Protein AF-A0A522LTZ9-F1 (afdb_monomer_lite)

Secondary structure (DSSP, 8-state):
-------TTB----HHHHHHHHHTT---TT--BHHHHHHHHHHHHHHHHHH-HHHHHHHHHHHHHH-TT-PPPHHHH---

pLDDT: mean 80.61, std 15.69, range [37.5, 95.75]

Radius of gyration: 17.43 Å; chains: 1; bounding box: 39×27×56 Å

Sequence (80 aa):
MLKDTSNPECIRFTRDEIEKAATYGLDLRAVKSRADLAAAEADLIVRIGEKKPEVVEALVREIAKGNPKYKLPPKLSTVR

Structure (mmCIF, N/CA/C/O backbone):
data_AF-A0A522LTZ9-F1
#
_entry.id   AF-A0A522LTZ9-F1
#
loop_
_atom_site.group_PDB
_atom_site.id
_atom_site.type_symbol
_atom_site.label_atom_id
_atom_site.label_alt_id
_atom_site.label_comp_id
_atom_site.label_asym_id
_atom_site.label_entity_id
_atom_site.label_seq_id
_atom_site.pdbx_PDB_ins_code
_atom_site.Cartn_x
_atom_site.Cartn_y
_atom_site.Cartn_z
_atom_site.occupancy
_atom_site.B_iso_or_equiv
_atom_site.auth_seq_id
_atom_site.auth_comp_id
_atom_site.auth_asym_id
_atom_site.auth_atom_id
_atom_site.pdbx_PDB_model_num
ATOM 1 N N . MET A 1 1 ? 13.759 -0.493 -38.813 1.00 37.50 1 MET A N 1
ATOM 2 C CA . MET A 1 1 ? 13.955 0.320 -37.595 1.00 37.50 1 MET A CA 1
ATOM 3 C C . MET A 1 1 ? 13.190 -0.357 -36.472 1.00 37.50 1 MET A C 1
ATOM 5 O O . MET A 1 1 ? 11.965 -0.364 -36.513 1.00 37.50 1 MET A O 1
ATOM 9 N N . LEU A 1 2 ? 13.894 -1.027 -35.555 1.00 39.25 2 LEU A N 1
ATOM 10 C CA . LEU A 1 2 ? 13.282 -1.570 -34.343 1.00 39.25 2 LEU A CA 1
ATOM 11 C C . LEU A 1 2 ? 12.806 -0.377 -33.516 1.00 39.25 2 LEU A C 1
ATOM 13 O O . LEU A 1 2 ? 13.609 0.480 -33.156 1.00 39.25 2 LEU A O 1
ATOM 17 N N . LYS A 1 3 ? 11.495 -0.270 -33.294 1.00 39.34 3 LYS A N 1
ATOM 18 C CA . LYS A 1 3 ? 10.973 0.665 -32.304 1.00 39.34 3 LYS A CA 1
ATOM 19 C C . LYS A 1 3 ? 11.433 0.127 -30.957 1.00 39.34 3 LYS A C 1
ATOM 21 O O . LYS A 1 3 ? 10.935 -0.910 -30.532 1.00 39.34 3 LYS A O 1
ATOM 26 N N . ASP A 1 4 ? 12.391 0.800 -30.331 1.00 44.94 4 ASP A N 1
ATOM 27 C CA . ASP A 1 4 ? 12.644 0.638 -28.906 1.00 44.94 4 ASP A CA 1
ATOM 28 C C . ASP A 1 4 ? 11.334 0.950 -28.178 1.00 44.94 4 ASP A C 1
ATOM 30 O O . ASP A 1 4 ? 10.976 2.104 -27.946 1.00 44.94 4 ASP A O 1
ATOM 34 N N . THR A 1 5 ? 10.574 -0.090 -27.846 1.00 46.50 5 THR A N 1
ATOM 35 C CA . THR A 1 5 ? 9.458 -0.020 -26.904 1.00 46.50 5 THR A CA 1
ATOM 36 C C . THR A 1 5 ? 10.035 0.000 -25.495 1.00 46.50 5 THR A C 1
ATOM 38 O O . THR A 1 5 ? 9.749 -0.873 -24.676 1.00 46.50 5 THR A O 1
ATOM 41 N N . SER A 1 6 ? 10.887 0.986 -25.211 1.00 50.12 6 SER A N 1
ATOM 42 C CA . SER A 1 6 ? 11.175 1.374 -23.837 1.00 50.12 6 SER A CA 1
ATOM 43 C C . SER A 1 6 ? 9.871 1.931 -23.284 1.00 50.12 6 SER A C 1
ATOM 45 O O . SER A 1 6 ? 9.554 3.100 -23.477 1.00 50.12 6 SER A O 1
ATOM 47 N N . ASN A 1 7 ? 9.054 1.045 -22.716 1.00 53.91 7 ASN A N 1
ATOM 48 C CA . ASN A 1 7 ? 7.788 1.382 -22.091 1.00 53.91 7 ASN A CA 1
ATOM 49 C C . ASN A 1 7 ? 8.053 2.475 -21.035 1.00 53.91 7 ASN A C 1
ATOM 51 O O . ASN A 1 7 ? 8.752 2.188 -20.058 1.00 53.91 7 ASN A O 1
ATOM 55 N N . PRO A 1 8 ? 7.553 3.712 -21.211 1.00 53.72 8 PRO A N 1
ATOM 56 C CA . PRO A 1 8 ? 7.846 4.828 -20.305 1.00 53.72 8 PRO A CA 1
ATOM 57 C C . PRO A 1 8 ? 7.271 4.635 -18.888 1.00 53.72 8 PRO A C 1
ATOM 59 O O . PRO A 1 8 ? 7.561 5.421 -17.993 1.00 53.72 8 PRO A O 1
ATOM 62 N N . GLU A 1 9 ? 6.494 3.571 -18.670 1.00 64.44 9 GLU A N 1
ATOM 63 C CA . GLU A 1 9 ? 5.872 3.192 -17.396 1.00 64.44 9 GLU A CA 1
ATOM 64 C C . GLU A 1 9 ? 6.725 2.236 -16.538 1.00 64.44 9 GLU A C 1
ATOM 66 O O . GLU A 1 9 ? 6.304 1.852 -15.444 1.00 64.44 9 GLU A O 1
ATOM 71 N N . CYS A 1 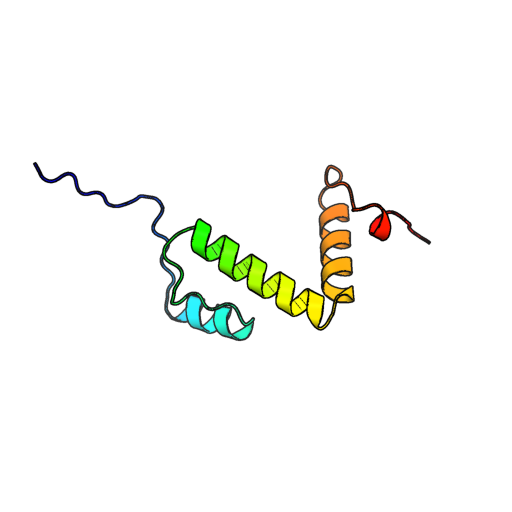10 ? 7.905 1.817 -17.016 1.00 68.75 10 CYS A N 1
ATOM 72 C CA . CYS A 1 10 ? 8.771 0.907 -16.268 1.00 68.75 10 CYS A CA 1
ATOM 73 C C . CYS A 1 10 ? 9.410 1.610 -15.064 1.00 68.75 10 CYS A C 1
ATOM 75 O O . CYS A 1 10 ? 10.361 2.380 -15.213 1.00 68.75 10 CYS A O 1
ATOM 77 N N . ILE A 1 11 ? 8.921 1.304 -13.865 1.00 84.12 11 ILE A N 1
ATOM 78 C CA . ILE A 1 11 ? 9.505 1.787 -12.611 1.00 84.12 11 ILE A CA 1
ATOM 79 C C . ILE A 1 11 ? 10.612 0.844 -12.143 1.00 84.12 11 ILE A C 1
ATOM 81 O O . ILE A 1 11 ? 10.547 -0.371 -12.333 1.00 84.12 11 ILE A O 1
ATOM 85 N N . ARG A 1 12 ? 11.665 1.418 -11.561 1.00 87.12 12 ARG A N 1
ATOM 86 C CA . ARG A 1 12 ? 12.793 0.681 -10.989 1.00 87.12 12 ARG A CA 1
ATOM 87 C C . ARG A 1 12 ? 13.101 1.241 -9.616 1.00 87.12 12 ARG A C 1
ATOM 89 O O . ARG A 1 12 ? 13.069 2.453 -9.432 1.00 87.12 12 ARG A O 1
ATOM 96 N N . PHE A 1 13 ? 13.448 0.346 -8.706 1.00 90.00 13 PHE A N 1
ATOM 97 C CA . PHE A 1 13 ? 13.853 0.676 -7.351 1.00 90.00 13 PHE A CA 1
ATOM 98 C C . PHE A 1 13 ? 15.310 0.280 -7.149 1.00 90.00 13 PHE A C 1
ATOM 100 O O . PHE A 1 13 ? 15.784 -0.731 -7.678 1.00 90.00 13 PHE A O 1
ATOM 107 N N . THR A 1 14 ? 16.025 1.087 -6.385 1.00 94.44 14 THR A N 1
ATOM 108 C CA . THR A 1 14 ? 17.337 0.738 -5.852 1.00 94.44 14 THR A CA 1
ATOM 109 C C . THR A 1 14 ? 17.210 -0.407 -4.848 1.00 94.44 14 THR A C 1
ATOM 111 O O . THR A 1 14 ? 16.136 -0.681 -4.308 1.00 94.44 14 THR A O 1
ATOM 114 N N . ARG A 1 15 ? 18.326 -1.088 -4.570 1.00 93.94 15 ARG A N 1
ATOM 115 C CA . ARG A 1 15 ? 18.352 -2.151 -3.558 1.00 93.94 15 ARG A CA 1
ATOM 116 C C . ARG A 1 15 ? 17.885 -1.633 -2.195 1.00 93.94 15 ARG A C 1
ATOM 118 O O . ARG A 1 15 ? 17.073 -2.287 -1.553 1.00 93.94 15 ARG A O 1
ATOM 125 N N . ASP A 1 16 ? 18.340 -0.448 -1.809 1.00 95.75 16 ASP A N 1
ATOM 126 C CA . ASP A 1 16 ? 18.021 0.149 -0.513 1.00 95.75 16 ASP A CA 1
ATOM 127 C C . ASP A 1 16 ? 16.526 0.499 -0.402 1.00 95.75 16 ASP A C 1
ATOM 129 O O . ASP A 1 16 ? 15.916 0.295 0.647 1.00 95.75 16 ASP A O 1
ATOM 133 N N . GLU A 1 17 ? 15.893 0.956 -1.490 1.00 93.94 17 GLU A N 1
ATOM 134 C CA . GLU A 1 17 ? 14.438 1.168 -1.538 1.00 93.94 17 GLU A CA 1
ATOM 135 C C . GLU A 1 17 ? 13.661 -0.145 -1.400 1.00 93.94 17 GLU A C 1
ATOM 137 O O . GLU A 1 17 ? 12.683 -0.194 -0.654 1.00 93.94 17 GLU A O 1
ATOM 142 N N . ILE A 1 18 ? 14.110 -1.214 -2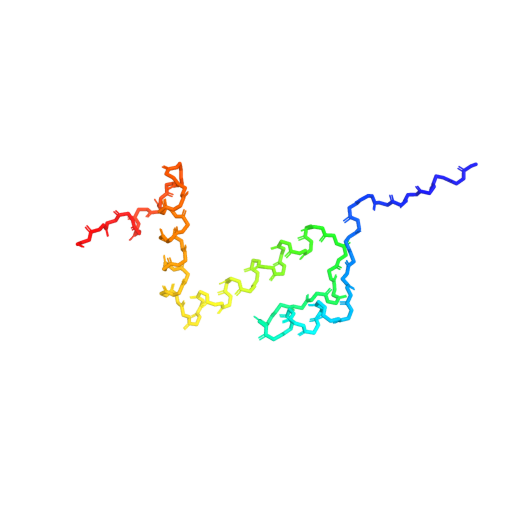.067 1.00 93.94 18 ILE A N 1
ATOM 143 C CA . ILE A 1 18 ? 13.502 -2.549 -1.959 1.00 93.94 18 ILE A CA 1
ATOM 144 C C . ILE A 1 18 ? 13.621 -3.077 -0.526 1.00 93.94 18 ILE A C 1
ATOM 146 O O . ILE A 1 18 ? 12.643 -3.567 0.037 1.00 93.94 18 ILE A O 1
ATOM 150 N N . GLU A 1 19 ? 14.805 -2.975 0.077 1.00 95.38 19 GLU A N 1
ATOM 151 C CA . GLU A 1 19 ? 15.055 -3.430 1.447 1.00 95.38 19 GLU A CA 1
ATOM 152 C C . GLU A 1 19 ? 14.224 -2.637 2.455 1.00 95.38 19 GLU A C 1
ATOM 154 O O . GLU A 1 19 ? 13.573 -3.225 3.320 1.00 95.38 19 GLU A O 1
ATOM 159 N N . LYS A 1 20 ? 14.163 -1.312 2.300 1.00 94.75 20 LYS A N 1
ATOM 160 C CA . LYS A 1 20 ? 13.332 -0.453 3.141 1.00 94.75 20 LYS A CA 1
ATOM 161 C C . LYS A 1 20 ? 11.849 -0.792 3.000 1.00 94.75 20 LYS A C 1
ATOM 163 O O . LYS A 1 20 ? 11.172 -0.946 4.014 1.00 94.75 20 LYS A O 1
ATOM 168 N N . ALA A 1 21 ? 11.344 -0.954 1.779 1.00 92.56 21 ALA A N 1
ATOM 169 C CA . ALA A 1 21 ? 9.950 -1.322 1.531 1.00 92.56 21 ALA A CA 1
ATOM 170 C C . ALA A 1 21 ? 9.590 -2.685 2.148 1.00 92.56 21 ALA A C 1
ATOM 172 O O . ALA A 1 21 ? 8.527 -2.828 2.762 1.00 92.56 21 ALA A O 1
ATOM 173 N N . ALA A 1 22 ? 10.513 -3.648 2.091 1.00 91.81 22 ALA A N 1
ATOM 174 C CA . ALA A 1 22 ? 10.333 -4.958 2.703 1.00 91.81 22 ALA A CA 1
ATOM 175 C C . ALA A 1 22 ? 10.150 -4.879 4.230 1.00 91.81 22 ALA A C 1
ATOM 177 O O . ALA A 1 22 ? 9.383 -5.669 4.781 1.00 91.81 22 ALA A O 1
ATOM 178 N N . THR A 1 23 ? 10.760 -3.899 4.919 1.00 93.69 23 THR A N 1
ATOM 179 C CA . THR A 1 23 ? 10.529 -3.688 6.368 1.00 93.69 23 THR A CA 1
ATOM 180 C C . THR A 1 23 ? 9.083 -3.309 6.700 1.00 93.69 23 THR A C 1
ATOM 182 O O . THR A 1 23 ? 8.605 -3.606 7.794 1.00 93.69 23 THR A O 1
ATOM 185 N N . TYR A 1 24 ? 8.362 -2.715 5.745 1.00 88.06 24 TYR A N 1
ATOM 186 C CA . TYR A 1 24 ? 6.936 -2.398 5.855 1.00 88.06 24 TYR A CA 1
ATOM 187 C C . TYR A 1 24 ? 6.036 -3.522 5.318 1.00 88.06 24 TYR A C 1
ATOM 189 O O . TYR A 1 24 ? 4.814 -3.403 5.353 1.00 88.06 24 TYR A O 1
ATOM 197 N N . GLY A 1 25 ? 6.620 -4.619 4.824 1.00 89.44 25 GLY A N 1
ATOM 198 C CA . GLY A 1 25 ? 5.896 -5.737 4.224 1.00 89.44 25 GLY A CA 1
ATOM 199 C C . GLY A 1 25 ? 5.482 -5.521 2.765 1.00 89.44 25 GLY A C 1
ATOM 200 O O . GLY A 1 25 ? 4.629 -6.271 2.280 1.00 89.44 25 GLY A O 1
ATOM 201 N N . LEU A 1 26 ? 6.057 -4.528 2.078 1.00 91.81 26 LEU A N 1
ATOM 202 C CA . LEU A 1 26 ? 5.846 -4.263 0.653 1.00 91.81 26 LEU A CA 1
ATOM 203 C C . LEU A 1 26 ? 6.973 -4.910 -0.168 1.00 91.81 26 LEU A C 1
ATOM 205 O O . LEU A 1 26 ? 8.138 -4.546 -0.011 1.00 91.81 26 LEU A O 1
ATOM 209 N N . ASP A 1 27 ? 6.639 -5.863 -1.041 1.00 89.38 27 ASP A N 1
ATOM 210 C CA . ASP A 1 27 ? 7.626 -6.494 -1.923 1.00 89.38 27 ASP A CA 1
ATOM 211 C C . ASP A 1 27 ? 7.694 -5.776 -3.274 1.00 89.38 27 ASP A C 1
ATOM 213 O O . ASP A 1 27 ? 6.813 -5.908 -4.121 1.00 89.38 27 ASP A O 1
ATOM 217 N N . LEU A 1 28 ? 8.774 -5.023 -3.475 1.00 91.31 28 LEU A N 1
ATOM 218 C CA . LEU A 1 28 ? 9.026 -4.278 -4.708 1.00 91.31 28 LEU A CA 1
ATOM 219 C C . LEU A 1 28 ? 9.800 -5.080 -5.766 1.00 91.31 28 LEU A C 1
ATOM 221 O O . LEU A 1 28 ? 10.005 -4.585 -6.872 1.00 91.31 28 LEU A O 1
ATOM 225 N N . ARG A 1 29 ? 10.234 -6.316 -5.481 1.00 88.56 29 ARG A N 1
ATOM 226 C CA . ARG A 1 29 ? 11.069 -7.106 -6.413 1.00 88.56 29 ARG A CA 1
ATOM 227 C C . ARG A 1 29 ? 10.317 -7.532 -7.671 1.00 88.56 29 ARG A C 1
ATOM 229 O O . ARG A 1 29 ? 10.929 -7.701 -8.724 1.00 88.56 29 ARG A O 1
ATOM 236 N N . ALA A 1 30 ? 9.004 -7.720 -7.556 1.00 84.69 30 ALA A N 1
ATOM 237 C CA . ALA A 1 30 ? 8.131 -8.092 -8.666 1.00 84.69 30 ALA A CA 1
ATOM 238 C C . ALA A 1 30 ? 7.528 -6.878 -9.396 1.00 84.69 30 ALA A C 1
ATOM 240 O O . ALA A 1 30 ? 6.929 -7.046 -10.457 1.00 84.69 30 ALA A O 1
ATOM 241 N N . VAL A 1 31 ? 7.698 -5.670 -8.853 1.00 91.25 31 VAL A N 1
ATOM 242 C CA . VAL A 1 31 ? 7.058 -4.453 -9.350 1.00 91.25 31 VAL A CA 1
ATOM 243 C C . VAL A 1 31 ? 7.814 -3.925 -10.568 1.00 91.25 31 VAL A C 1
ATOM 245 O O . VAL A 1 31 ? 8.977 -3.534 -10.469 1.00 91.25 31 VAL A O 1
ATOM 248 N N . LYS A 1 32 ? 7.150 -3.907 -11.729 1.00 89.44 32 LYS A N 1
ATOM 249 C CA . LYS A 1 32 ? 7.732 -3.435 -12.999 1.00 89.44 32 LY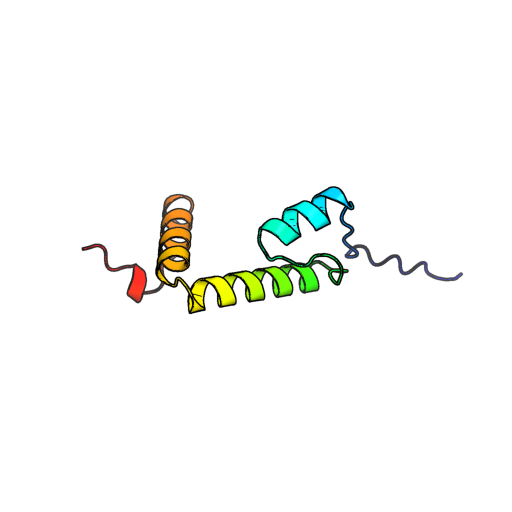S A CA 1
ATOM 250 C C . LYS A 1 32 ? 6.995 -2.232 -13.570 1.00 89.44 32 LYS A C 1
ATOM 252 O O . LYS A 1 32 ? 7.530 -1.559 -14.444 1.00 89.44 32 LYS A O 1
ATOM 257 N N . SER A 1 33 ? 5.790 -1.956 -13.088 1.00 90.12 33 SER A N 1
ATOM 258 C CA . SER A 1 33 ? 4.934 -0.869 -13.551 1.00 90.12 33 SER A CA 1
ATOM 259 C C . SER A 1 33 ? 4.224 -0.179 -12.389 1.00 90.12 33 SER A C 1
ATOM 261 O O . SER A 1 33 ? 4.107 -0.729 -11.293 1.00 90.12 33 SER A O 1
ATOM 263 N N . ARG A 1 34 ? 3.689 1.021 -12.637 1.00 87.69 34 ARG A N 1
ATOM 264 C CA . ARG A 1 34 ? 2.833 1.719 -11.662 1.00 87.69 34 ARG A CA 1
ATOM 265 C C . ARG A 1 34 ? 1.605 0.903 -11.258 1.00 87.69 34 ARG A C 1
ATOM 267 O O . ARG A 1 34 ? 1.174 0.997 -10.114 1.00 87.69 34 ARG A O 1
ATOM 274 N N . ALA A 1 35 ? 1.064 0.100 -12.175 1.00 89.06 35 ALA A N 1
ATOM 275 C CA . ALA A 1 35 ? -0.049 -0.796 -11.884 1.00 89.06 35 ALA A CA 1
ATOM 276 C C . ALA A 1 35 ? 0.355 -1.894 -10.886 1.00 89.06 35 ALA A C 1
ATOM 278 O O . ALA A 1 35 ? -0.379 -2.140 -9.932 1.00 89.06 35 ALA A O 1
ATOM 279 N N . ASP A 1 36 ? 1.542 -2.488 -11.052 1.00 90.62 36 ASP A N 1
ATOM 280 C CA . ASP A 1 36 ? 2.062 -3.487 -10.107 1.00 90.62 36 ASP A CA 1
ATOM 281 C C . ASP A 1 36 ? 2.302 -2.874 -8.723 1.00 90.62 36 ASP A C 1
ATOM 283 O O . ASP A 1 36 ? 2.014 -3.503 -7.707 1.00 90.62 36 ASP A O 1
ATOM 287 N N . LEU A 1 37 ? 2.804 -1.634 -8.677 1.00 90.38 37 LEU A N 1
ATOM 288 C CA . LEU A 1 37 ? 3.009 -0.920 -7.418 1.00 90.38 37 LEU A CA 1
ATOM 289 C C . LEU A 1 37 ? 1.679 -0.685 -6.701 1.00 90.38 37 LEU A C 1
ATOM 291 O O . LEU A 1 37 ? 1.557 -1.023 -5.528 1.00 90.38 37 LEU A O 1
ATOM 295 N N . ALA A 1 38 ? 0.676 -0.172 -7.417 1.00 89.12 38 ALA A N 1
ATOM 296 C CA . ALA A 1 38 ? -0.652 0.058 -6.858 1.00 89.12 38 ALA A CA 1
ATOM 297 C C . ALA A 1 38 ? -1.293 -1.243 -6.345 1.00 89.12 38 ALA A C 1
ATOM 299 O O . ALA A 1 38 ? -1.938 -1.238 -5.297 1.00 89.12 38 ALA A O 1
ATOM 300 N N . ALA A 1 39 ? -1.090 -2.365 -7.045 1.00 90.12 39 ALA A N 1
ATOM 301 C CA . ALA A 1 39 ? -1.546 -3.676 -6.591 1.00 90.12 39 ALA A CA 1
ATOM 302 C C . ALA A 1 39 ? -0.832 -4.117 -5.300 1.00 90.12 39 ALA A C 1
ATOM 304 O O . ALA A 1 39 ? -1.490 -4.510 -4.339 1.00 90.12 39 ALA A O 1
ATOM 305 N N . ALA A 1 40 ? 0.496 -3.980 -5.234 1.00 91.12 40 ALA A N 1
ATOM 306 C CA . ALA A 1 40 ? 1.273 -4.331 -4.045 1.00 91.12 40 ALA A CA 1
ATOM 307 C C . ALA A 1 40 ? 0.901 -3.470 -2.819 1.00 91.12 40 ALA A C 1
ATOM 309 O O . ALA A 1 40 ? 0.815 -3.978 -1.696 1.00 91.12 40 ALA A O 1
ATOM 310 N N . GLU A 1 41 ? 0.651 -2.175 -3.025 1.00 91.56 41 GLU A N 1
ATOM 311 C CA . GLU A 1 41 ? 0.173 -1.258 -1.985 1.00 91.56 41 GLU A CA 1
ATOM 312 C C . GLU A 1 41 ? -1.238 -1.626 -1.510 1.00 91.56 41 GLU A C 1
ATOM 314 O O . GLU A 1 41 ? -1.487 -1.668 -0.301 1.00 91.56 41 GLU A O 1
ATOM 319 N N . ALA A 1 42 ? -2.149 -1.944 -2.435 1.00 91.00 42 ALA A N 1
ATOM 320 C CA . ALA A 1 42 ? -3.500 -2.386 -2.103 1.00 91.00 42 ALA A CA 1
ATOM 321 C C . ALA A 1 42 ? -3.479 -3.671 -1.262 1.00 91.00 42 ALA A C 1
ATOM 323 O O . ALA A 1 42 ? -4.123 -3.723 -0.212 1.00 91.00 42 ALA A O 1
ATOM 324 N N . ASP A 1 43 ? -2.678 -4.663 -1.652 1.00 91.19 43 ASP A N 1
ATOM 325 C CA . ASP A 1 43 ? -2.514 -5.915 -0.905 1.00 91.19 43 ASP A CA 1
ATOM 326 C C . ASP A 1 43 ? -1.934 -5.686 0.497 1.00 91.19 43 ASP A C 1
ATOM 328 O O . ASP A 1 43 ? -2.306 -6.361 1.463 1.00 91.19 43 ASP A O 1
ATOM 332 N N . LEU A 1 44 ? -1.010 -4.733 0.651 1.00 91.31 44 LEU A N 1
ATOM 333 C CA . LEU A 1 44 ? -0.511 -4.344 1.968 1.00 91.31 44 LEU A CA 1
ATOM 334 C C . LEU A 1 44 ? -1.619 -3.716 2.825 1.00 91.31 44 LEU A C 1
ATOM 336 O O . LEU A 1 44 ? -1.789 -4.115 3.978 1.00 91.31 44 LEU A O 1
ATOM 340 N N . ILE A 1 45 ? -2.390 -2.778 2.270 1.00 90.50 45 ILE A N 1
ATOM 341 C CA . ILE A 1 45 ? -3.497 -2.119 2.978 1.00 90.50 45 ILE A CA 1
ATOM 342 C C . ILE A 1 45 ? -4.555 -3.140 3.409 1.00 90.50 45 ILE A C 1
ATOM 344 O O . ILE A 1 45 ? -5.005 -3.088 4.554 1.00 90.50 45 ILE A O 1
ATOM 348 N N . VAL A 1 46 ? -4.912 -4.094 2.543 1.00 90.50 46 VAL A N 1
ATOM 349 C CA . VAL A 1 46 ? -5.861 -5.170 2.870 1.00 90.50 46 VAL A CA 1
ATOM 350 C C . VAL A 1 46 ? -5.346 -6.006 4.040 1.00 90.50 46 VAL A C 1
ATOM 352 O O . VAL A 1 46 ? -6.052 -6.146 5.036 1.00 90.50 46 VAL A O 1
ATOM 355 N N . ARG A 1 47 ? -4.091 -6.473 3.994 1.00 91.06 47 ARG A N 1
ATOM 356 C CA . ARG A 1 47 ? -3.491 -7.257 5.093 1.00 91.06 47 ARG A CA 1
ATOM 357 C C . ARG A 1 47 ? -3.444 -6.492 6.417 1.00 91.06 47 ARG A C 1
ATOM 359 O O . ARG A 1 47 ? -3.606 -7.095 7.481 1.00 91.06 47 ARG A O 1
ATOM 366 N N . ILE A 1 48 ? -3.200 -5.180 6.373 1.00 90.06 48 ILE A N 1
ATOM 367 C CA . ILE A 1 48 ? -3.271 -4.323 7.565 1.00 90.06 48 ILE A CA 1
ATOM 368 C C . ILE A 1 48 ? -4.717 -4.250 8.058 1.00 90.06 48 ILE A C 1
ATOM 370 O O . ILE A 1 48 ? -4.949 -4.466 9.242 1.00 90.06 48 ILE A O 1
ATOM 374 N N . GLY A 1 49 ? -5.680 -4.007 7.167 1.00 90.25 49 GLY A N 1
ATOM 375 C CA . GLY A 1 49 ? -7.101 -3.909 7.502 1.00 90.25 49 GLY A CA 1
ATOM 376 C C . GLY A 1 49 ? -7.694 -5.194 8.081 1.00 90.25 49 GLY A C 1
ATOM 377 O O . GLY A 1 49 ? -8.530 -5.121 8.974 1.00 90.25 49 GLY A O 1
ATOM 378 N N . GLU A 1 50 ? -7.230 -6.364 7.640 1.00 91.62 50 GLU A N 1
ATOM 379 C CA . GLU A 1 50 ? -7.650 -7.658 8.193 1.00 91.62 50 GLU A CA 1
ATOM 380 C C . GLU A 1 50 ? -7.159 -7.872 9.629 1.00 91.62 50 GLU A C 1
ATOM 382 O O . GLU A 1 50 ? -7.880 -8.424 10.459 1.00 91.62 50 GLU A O 1
ATOM 387 N N . LYS A 1 51 ? -5.928 -7.446 9.937 1.00 91.38 51 LYS A N 1
ATOM 388 C CA . LYS A 1 51 ? -5.317 -7.655 11.260 1.00 91.38 51 LYS A CA 1
ATOM 389 C C . LYS A 1 51 ? -5.615 -6.535 12.252 1.00 91.38 51 LYS A C 1
ATOM 391 O O . LYS A 1 51 ? -5.649 -6.790 13.453 1.00 91.38 51 LYS A O 1
ATOM 396 N N . LYS A 1 52 ? -5.721 -5.304 11.754 1.00 90.44 52 LYS A N 1
ATOM 397 C CA . LYS A 1 52 ? -5.821 -4.050 12.511 1.00 90.44 52 LYS A CA 1
ATOM 398 C C . LYS A 1 52 ? -6.705 -3.044 11.761 1.00 90.44 52 LYS A C 1
ATOM 400 O O . LYS A 1 52 ? -6.200 -2.033 11.254 1.00 90.44 52 LYS A O 1
ATOM 405 N N . PRO A 1 53 ? -8.015 -3.314 11.639 1.00 87.88 53 PRO A N 1
ATOM 406 C CA . PRO A 1 53 ? -8.940 -2.446 10.909 1.00 87.88 53 PRO A CA 1
ATOM 407 C C . PRO A 1 53 ? -8.933 -0.998 11.423 1.00 87.88 53 PRO A C 1
ATOM 409 O O . PRO A 1 53 ? -9.020 -0.061 10.629 1.00 87.88 53 PRO A O 1
ATOM 412 N N . GLU A 1 54 ? -8.730 -0.793 12.725 1.00 88.50 54 GLU A N 1
ATOM 413 C CA . GLU A 1 54 ? -8.6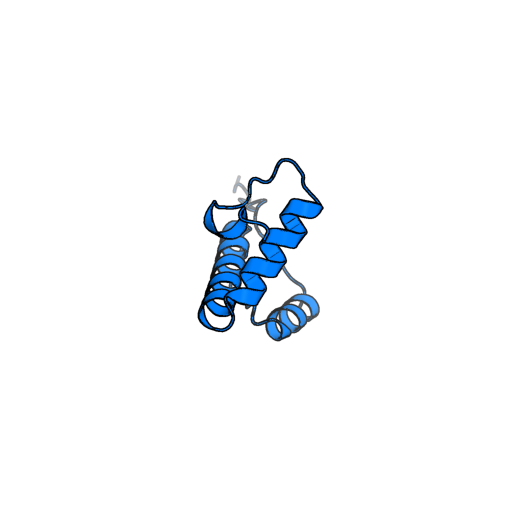73 0.519 13.372 1.00 88.50 54 GLU A CA 1
ATOM 414 C C . GLU A 1 54 ? -7.556 1.425 12.830 1.00 88.50 54 GLU A C 1
ATOM 416 O O . GLU A 1 54 ? -7.711 2.646 12.787 1.00 88.50 54 GLU A O 1
ATOM 421 N N . VAL A 1 55 ? -6.445 0.842 12.366 1.00 88.50 55 VAL A N 1
ATOM 422 C CA . VAL A 1 55 ? -5.331 1.597 11.773 1.00 88.50 55 VAL A CA 1
ATOM 423 C C . VAL A 1 55 ? -5.737 2.166 10.416 1.00 88.50 55 VAL A C 1
ATOM 425 O O . VAL A 1 55 ? -5.444 3.325 10.120 1.00 88.50 55 VAL A O 1
ATOM 428 N N . VAL A 1 56 ? -6.446 1.378 9.603 1.00 87.88 56 VAL A N 1
ATOM 429 C CA . VAL A 1 56 ? -6.956 1.827 8.299 1.00 87.88 56 VAL A CA 1
ATOM 430 C C . VAL A 1 56 ? -8.006 2.918 8.495 1.00 87.88 56 VAL A C 1
ATOM 432 O O . VAL A 1 56 ? -7.967 3.937 7.806 1.00 87.88 56 VAL A O 1
ATOM 435 N N . GLU A 1 57 ? -8.901 2.765 9.473 1.00 87.00 57 GLU A N 1
ATOM 436 C CA . GLU A 1 57 ? -9.885 3.801 9.804 1.00 87.00 57 GLU A CA 1
ATOM 437 C C . GLU A 1 57 ? -9.228 5.112 10.250 1.00 87.00 57 GLU A C 1
ATOM 439 O O . GLU A 1 57 ? -9.619 6.185 9.780 1.00 87.00 57 GLU A O 1
ATOM 444 N N . ALA A 1 58 ? -8.220 5.042 11.125 1.00 87.75 58 ALA A N 1
ATOM 445 C CA . ALA A 1 58 ? -7.474 6.213 11.578 1.00 87.75 58 ALA A CA 1
ATOM 446 C C . ALA A 1 58 ? -6.766 6.916 10.410 1.00 87.75 58 ALA A C 1
ATOM 448 O O . ALA A 1 58 ? -6.883 8.134 10.267 1.00 87.75 58 ALA A O 1
ATOM 449 N N . LEU A 1 59 ? -6.107 6.155 9.530 1.00 86.50 59 LEU A N 1
ATOM 450 C CA . LEU A 1 59 ? -5.439 6.695 8.345 1.00 86.50 59 LEU A CA 1
ATOM 451 C C . LEU A 1 59 ? -6.429 7.414 7.418 1.00 86.50 59 LEU A C 1
ATOM 453 O O . LEU A 1 59 ? -6.180 8.541 6.993 1.00 86.50 59 LEU A O 1
ATOM 457 N N . VAL A 1 60 ? -7.582 6.798 7.147 1.00 85.94 60 VAL A N 1
ATOM 458 C CA . VAL A 1 60 ? -8.633 7.383 6.302 1.00 85.94 60 VAL A CA 1
ATOM 459 C C . VAL A 1 60 ? -9.194 8.673 6.917 1.00 85.94 60 VAL A C 1
ATOM 461 O O . VAL A 1 60 ? -9.437 9.643 6.194 1.00 85.94 60 VAL A O 1
ATOM 464 N N . ARG A 1 61 ? -9.357 8.728 8.246 1.00 85.00 61 ARG A N 1
ATOM 465 C CA . ARG A 1 61 ? -9.779 9.947 8.959 1.00 85.00 61 ARG A CA 1
ATOM 466 C C . ARG A 1 61 ? -8.743 11.067 8.857 1.00 85.00 61 ARG A C 1
ATOM 468 O O . ARG A 1 61 ? -9.130 12.202 8.592 1.00 85.00 61 ARG A O 1
ATOM 475 N N . GLU A 1 62 ? -7.457 10.771 9.029 1.00 87.38 62 GLU A N 1
ATOM 476 C CA . GLU A 1 62 ? -6.389 11.774 8.895 1.00 87.38 62 GLU A CA 1
ATOM 477 C C . GLU A 1 62 ? -6.274 12.310 7.461 1.00 87.38 62 GLU A C 1
ATOM 479 O O . GLU A 1 62 ? -6.174 13.522 7.261 1.00 87.38 62 GLU A O 1
ATOM 484 N N . ILE A 1 63 ? -6.399 11.443 6.451 1.00 83.81 63 ILE A N 1
ATOM 485 C CA . ILE A 1 63 ? -6.439 11.867 5.042 1.00 83.81 63 ILE A CA 1
ATOM 486 C C . ILE A 1 63 ? -7.605 12.837 4.800 1.00 83.81 63 ILE A C 1
ATOM 488 O O . ILE A 1 63 ? -7.428 13.860 4.138 1.00 83.81 63 ILE A O 1
ATOM 492 N N . ALA A 1 64 ? -8.783 12.563 5.369 1.00 82.94 64 ALA A N 1
ATOM 493 C CA . ALA A 1 64 ? -9.941 13.446 5.240 1.00 82.94 64 ALA A CA 1
ATOM 494 C C . ALA A 1 64 ? -9.752 14.805 5.938 1.00 82.94 64 ALA A C 1
ATOM 496 O O . ALA A 1 64 ? -10.232 15.817 5.429 1.00 82.94 64 ALA A O 1
ATOM 497 N N . LYS A 1 65 ? -9.018 14.864 7.058 1.00 83.25 65 LYS A N 1
ATOM 498 C CA . LYS A 1 65 ? -8.664 16.141 7.708 1.00 83.25 65 LYS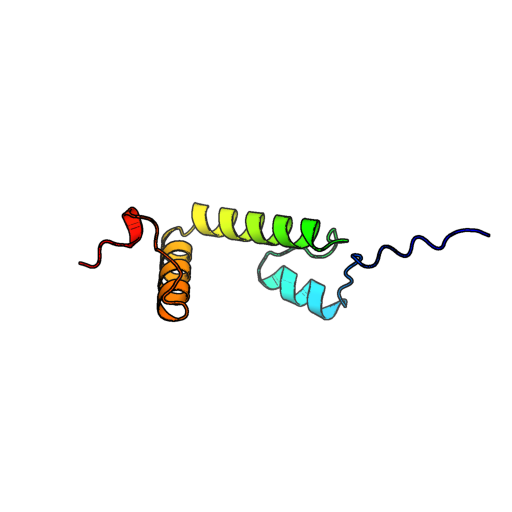 A CA 1
ATOM 499 C C . LYS A 1 65 ? -7.773 17.005 6.815 1.00 83.25 65 LYS A C 1
ATOM 501 O O . LYS A 1 65 ? -7.985 18.211 6.729 1.00 83.25 65 LYS A O 1
ATOM 506 N N . GLY A 1 66 ? -6.795 16.391 6.148 1.00 81.25 66 GLY A N 1
ATOM 507 C CA . GLY A 1 66 ? -5.887 17.080 5.225 1.00 81.25 66 GLY A CA 1
ATOM 508 C C . GLY A 1 66 ? -6.504 17.401 3.859 1.00 81.25 66 GLY A C 1
ATOM 509 O O . GLY A 1 66 ? -5.971 18.232 3.126 1.00 81.25 66 GLY A O 1
ATOM 510 N N . ASN A 1 67 ? -7.624 16.764 3.505 1.00 79.38 67 ASN A N 1
ATOM 511 C CA . ASN A 1 67 ? -8.288 16.936 2.219 1.00 79.38 67 ASN A CA 1
ATOM 512 C C . ASN A 1 67 ? -9.813 17.077 2.392 1.00 79.38 67 ASN A C 1
ATOM 514 O O . ASN A 1 67 ? -10.532 16.078 2.340 1.00 79.38 67 ASN A O 1
ATOM 518 N N . PRO A 1 68 ? -10.343 18.311 2.501 1.00 68.81 68 PRO A N 1
ATOM 519 C CA . PRO A 1 68 ? -11.764 18.555 2.768 1.00 68.81 68 PRO A CA 1
ATOM 520 C C . PRO A 1 68 ? -12.705 18.094 1.643 1.00 68.81 68 PRO A C 1
ATOM 522 O O . PRO A 1 68 ? -13.920 18.060 1.827 1.00 68.81 68 PRO A O 1
ATOM 525 N N . LYS A 1 69 ? -12.173 17.734 0.465 1.00 76.38 69 LYS A N 1
ATOM 526 C CA . LYS A 1 69 ? -12.960 17.143 -0.630 1.00 76.38 69 LYS A CA 1
ATOM 527 C C . LYS A 1 69 ? -13.151 15.634 -0.469 1.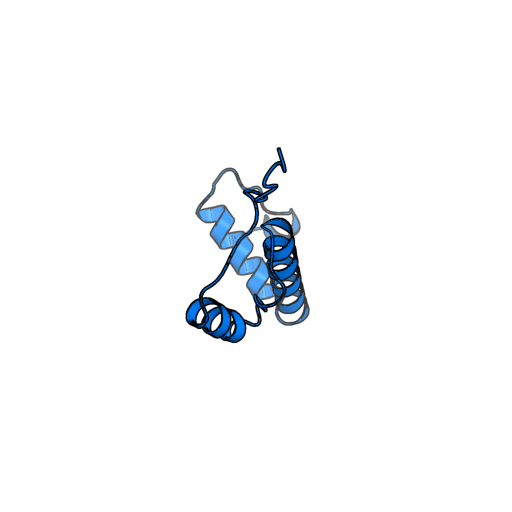00 76.38 69 LYS A C 1
ATOM 529 O O . LYS A 1 69 ? -14.005 15.060 -1.146 1.00 76.38 69 LYS A O 1
ATOM 534 N N . TYR A 1 70 ? -12.369 14.990 0.395 1.00 75.38 70 TYR A N 1
ATOM 535 C CA . TYR A 1 70 ? -12.460 13.560 0.632 1.00 75.38 70 TYR A CA 1
ATOM 536 C C . TYR A 1 70 ? -13.655 13.261 1.540 1.00 75.38 70 TYR A C 1
ATOM 538 O O . TYR A 1 70 ? -13.663 13.582 2.728 1.00 75.38 70 TYR A O 1
ATOM 546 N N . LYS A 1 71 ? -14.696 12.649 0.971 1.00 73.88 71 LYS A N 1
ATOM 547 C CA . LYS A 1 71 ? -15.870 12.228 1.736 1.00 73.88 71 LYS A CA 1
ATOM 548 C C . LYS A 1 71 ? -15.573 10.898 2.409 1.00 73.88 71 LYS A C 1
ATOM 550 O O . LYS A 1 71 ? -15.355 9.893 1.736 1.00 73.88 71 LYS A O 1
ATOM 555 N N . LEU A 1 72 ? -15.595 10.902 3.737 1.00 69.94 72 LEU A N 1
ATOM 556 C CA . LEU A 1 72 ? -15.503 9.674 4.509 1.00 69.94 72 LEU A CA 1
ATOM 557 C C . LEU A 1 72 ? -16.678 8.736 4.166 1.00 69.94 72 LEU A C 1
ATOM 559 O O . LEU A 1 72 ? -17.800 9.204 3.931 1.00 69.94 72 LEU A O 1
ATOM 563 N N . PRO A 1 73 ? -16.449 7.412 4.149 1.00 70.25 73 PRO A N 1
ATOM 564 C CA . PRO A 1 73 ? -17.532 6.440 4.082 1.00 70.25 73 PRO A CA 1
ATOM 565 C C . PRO A 1 73 ? -18.512 6.654 5.247 1.00 70.25 73 PRO A C 1
ATOM 567 O O . PRO A 1 73 ? -18.054 6.958 6.349 1.00 70.25 73 PRO A O 1
ATOM 570 N N . PRO A 1 74 ? -19.829 6.414 5.078 1.00 71.62 74 PRO A N 1
ATOM 571 C CA . PRO A 1 74 ? -20.836 6.696 6.109 1.00 71.62 74 PRO A CA 1
ATOM 572 C C . PRO A 1 74 ? -20.511 6.123 7.496 1.00 71.62 74 PRO A C 1
ATOM 574 O O . PRO A 1 74 ? -20.740 6.788 8.499 1.00 71.62 74 PRO A O 1
ATOM 577 N N . LYS A 1 75 ? -19.903 4.929 7.553 1.00 69.94 75 LYS A N 1
ATOM 578 C CA . LYS A 1 75 ? -19.478 4.273 8.803 1.00 69.94 75 LYS A CA 1
ATOM 579 C C . LYS A 1 75 ? -18.413 5.063 9.580 1.00 69.94 75 LYS A C 1
ATOM 581 O O . LYS A 1 75 ? -18.353 4.960 10.799 1.00 69.94 75 LYS A O 1
ATOM 586 N N . LEU A 1 76 ? -17.599 5.862 8.888 1.00 64.75 76 LEU A N 1
ATOM 587 C CA . LEU A 1 76 ? -16.535 6.690 9.466 1.00 64.75 76 LEU A CA 1
ATOM 588 C C . LEU A 1 76 ? -16.948 8.164 9.615 1.00 64.75 76 LEU A C 1
ATOM 590 O O . LEU A 1 76 ? -16.307 8.907 10.356 1.00 64.75 76 LEU A O 1
ATOM 594 N N . SER A 1 77 ? -18.024 8.589 8.954 1.00 62.69 77 SER A N 1
ATOM 595 C CA . SER A 1 77 ? -18.536 9.967 8.997 1.00 62.69 77 SER A CA 1
ATOM 596 C C . SER A 1 77 ? -19.260 10.322 10.298 1.00 62.69 77 SER A C 1
ATOM 598 O O . SER A 1 77 ? -19.386 11.502 10.618 1.00 62.69 77 SER A O 1
ATOM 600 N N . THR A 1 78 ? -19.722 9.335 11.070 1.00 54.78 78 THR A N 1
ATOM 601 C CA . THR A 1 78 ? -20.282 9.562 12.410 1.00 54.78 78 THR A CA 1
ATOM 602 C C . THR A 1 78 ? -19.161 9.878 13.396 1.00 54.78 78 THR A C 1
ATOM 604 O O . THR A 1 78 ? -18.491 8.986 13.917 1.00 54.78 78 THR A O 1
ATOM 607 N N . VAL A 1 79 ? -18.939 11.170 13.620 1.00 49.84 79 VAL A N 1
ATOM 608 C CA . VAL A 1 79 ? -18.229 11.687 14.792 1.00 49.84 79 VAL A CA 1
ATOM 609 C C . VAL A 1 79 ? -19.184 11.530 15.980 1.00 49.84 79 VAL A C 1
ATOM 611 O O . VAL A 1 79 ? -20.305 12.034 15.920 1.00 49.84 79 VAL A O 1
ATOM 614 N N . ARG A 1 80 ? -18.787 10.771 17.005 1.00 44.81 80 ARG A N 1
ATOM 615 C CA . ARG A 1 80 ? -19.380 10.883 18.345 1.00 44.81 80 ARG A CA 1
ATOM 616 C C . ARG A 1 80 ? -18.601 11.919 19.134 1.00 44.81 80 ARG A C 1
ATOM 618 O O . ARG A 1 80 ? -17.364 11.950 18.948 1.00 44.81 80 ARG A O 1
#

Foldseek 3Di:
DPPPPPPPFFDDDDPVRQVVCVVLVQHCPPPGGPVSNVVSVVVSLVVCCVVPVVVNLVVLVVVCVVPVVRDDDPVSPDDD